Protein AF-A0A842WMU1-F1 (afdb_monomer)

Structure (mmCIF, N/CA/C/O backbone):
data_AF-A0A842WMU1-F1
#
_entry.id   AF-A0A842WMU1-F1
#
loop_
_atom_site.group_PDB
_atom_site.id
_atom_site.type_symbol
_atom_site.label_atom_id
_atom_site.label_alt_id
_atom_site.label_comp_id
_atom_site.label_asym_id
_atom_site.label_entity_id
_atom_site.label_seq_id
_atom_site.pdbx_PDB_ins_code
_atom_site.Cartn_x
_atom_site.Cartn_y
_atom_site.Cartn_z
_atom_site.occupancy
_atom_site.B_iso_or_equiv
_atom_site.auth_seq_id
_atom_site.auth_comp_id
_atom_site.auth_asym_id
_atom_site.auth_atom_id
_atom_site.pdbx_PDB_model_num
ATOM 1 N N . MET A 1 1 ? -7.727 12.293 32.494 1.00 57.53 1 MET A N 1
ATOM 2 C CA . MET A 1 1 ? -7.885 11.758 31.124 1.00 57.53 1 MET A CA 1
ATOM 3 C C . MET A 1 1 ? -6.513 11.414 30.566 1.00 57.53 1 MET A C 1
ATOM 5 O O . MET A 1 1 ? -5.596 12.210 30.732 1.00 57.53 1 MET A O 1
ATOM 9 N N . SER A 1 2 ? -6.346 10.231 29.969 1.00 71.81 2 SER A N 1
ATOM 10 C CA . SER A 1 2 ? -5.098 9.861 29.282 1.00 71.81 2 SER A CA 1
ATOM 11 C C . SER A 1 2 ? -4.851 10.799 28.092 1.00 71.81 2 SER A C 1
ATOM 13 O O . SER A 1 2 ? -5.799 11.128 27.382 1.00 71.81 2 SER A O 1
ATOM 15 N N . LYS A 1 3 ? -3.596 11.200 27.830 1.00 76.12 3 LYS A N 1
ATOM 16 C CA . LYS A 1 3 ? -3.238 12.017 26.646 1.00 76.12 3 LYS A CA 1
ATOM 17 C C . LYS A 1 3 ? -3.672 11.350 25.333 1.00 76.12 3 LYS A C 1
ATOM 19 O O . LYS A 1 3 ? -4.049 12.037 24.391 1.00 76.12 3 LYS A O 1
ATOM 24 N N . VAL A 1 4 ? -3.671 10.015 25.308 1.00 73.62 4 VAL A N 1
ATOM 25 C CA . VAL A 1 4 ? -4.150 9.204 24.180 1.00 73.62 4 VAL A CA 1
ATOM 26 C C . VAL A 1 4 ? -5.662 9.365 23.999 1.00 73.62 4 VAL A C 1
ATOM 28 O O . VAL A 1 4 ? -6.122 9.565 22.882 1.00 73.62 4 VAL A O 1
ATOM 31 N N . ALA A 1 5 ? -6.437 9.375 25.087 1.00 72.81 5 ALA A N 1
ATOM 32 C CA . ALA A 1 5 ? -7.886 9.582 25.020 1.00 72.81 5 ALA A CA 1
ATOM 33 C C . ALA A 1 5 ? -8.240 10.950 24.429 1.00 72.81 5 ALA A C 1
ATOM 35 O O . ALA A 1 5 ? -9.105 11.039 23.565 1.00 72.81 5 ALA A O 1
ATOM 36 N N . THR A 1 6 ? -7.530 12.005 24.841 1.00 74.94 6 THR A N 1
ATOM 37 C CA . THR A 1 6 ? -7.724 13.355 24.296 1.00 74.94 6 THR A CA 1
ATOM 38 C C . THR A 1 6 ? -7.358 13.428 22.814 1.00 74.94 6 THR A C 1
ATOM 40 O O . THR A 1 6 ? -8.106 14.020 22.044 1.00 74.94 6 THR A O 1
ATOM 43 N N . PHE A 1 7 ? -6.253 12.799 22.396 1.00 77.00 7 PHE A N 1
ATOM 44 C CA . PHE A 1 7 ? -5.829 12.777 20.992 1.00 77.00 7 PHE A CA 1
ATOM 45 C C . PHE A 1 7 ? -6.841 12.069 20.078 1.00 77.00 7 PHE A C 1
ATOM 47 O O . PHE A 1 7 ? -7.142 12.561 18.997 1.00 77.00 7 PHE A O 1
ATOM 54 N N . PHE A 1 8 ? -7.408 10.947 20.529 1.00 74.00 8 PHE A N 1
ATOM 55 C CA . PHE A 1 8 ? -8.414 10.189 19.773 1.00 74.00 8 PHE A CA 1
ATOM 56 C C . PHE A 1 8 ? -9.860 10.675 19.983 1.00 74.00 8 PHE A C 1
ATOM 58 O O . PHE A 1 8 ? -10.780 10.088 19.405 1.00 74.00 8 PHE A O 1
ATOM 65 N N . GLY A 1 9 ? -10.079 11.718 20.796 1.00 75.88 9 GLY A N 1
ATOM 66 C CA . GLY A 1 9 ? -11.404 12.288 21.071 1.00 75.88 9 GLY A CA 1
ATOM 67 C C . GLY A 1 9 ? -12.338 11.377 21.875 1.00 75.88 9 GLY A C 1
ATOM 68 O O . GLY A 1 9 ? -13.550 11.427 21.692 1.00 75.88 9 GLY A O 1
ATOM 69 N N . LEU A 1 10 ? -11.794 10.518 22.738 1.00 77.81 10 LEU A N 1
ATOM 70 C CA . LEU A 1 10 ? -12.549 9.499 23.468 1.00 77.81 10 LEU A CA 1
ATOM 71 C C . LEU A 1 10 ? -13.116 10.081 24.772 1.00 77.81 10 LEU A C 1
ATOM 73 O O . LEU A 1 10 ? -12.345 10.418 25.674 1.00 77.81 10 LEU A O 1
ATOM 77 N N . LYS A 1 11 ? -14.446 10.195 24.883 1.00 67.56 11 LYS A N 1
ATOM 78 C CA . LYS A 1 11 ? -15.110 10.815 26.047 1.00 67.56 11 LYS A CA 1
ATOM 79 C C . LYS A 1 11 ? -15.258 9.877 27.254 1.00 67.56 11 LYS A C 1
ATOM 81 O O . LYS A 1 11 ? -15.187 10.357 28.379 1.00 67.56 11 LYS A O 1
ATOM 86 N N . GLU A 1 12 ? -15.353 8.561 27.038 1.00 72.25 12 GLU A N 1
ATOM 87 C CA . GLU A 1 12 ? -15.552 7.557 28.105 1.00 72.25 12 GLU A CA 1
ATOM 88 C C . GLU A 1 12 ? -14.643 6.318 27.954 1.00 72.25 12 GLU A C 1
ATOM 90 O O . GLU A 1 12 ? -15.059 5.190 28.178 1.00 72.25 12 GLU A O 1
ATOM 95 N N . ALA A 1 13 ? -13.386 6.493 27.534 1.00 71.56 13 ALA A N 1
ATOM 96 C CA . ALA A 1 13 ? -12.513 5.359 27.209 1.00 71.56 13 ALA A CA 1
ATOM 97 C C . ALA A 1 13 ? -12.282 4.392 28.393 1.00 71.56 13 ALA A C 1
ATOM 99 O O . ALA A 1 13 ? -11.674 4.773 29.398 1.00 71.56 13 ALA A O 1
ATOM 100 N N . ASN A 1 14 ? -12.691 3.129 28.230 1.00 82.06 14 ASN A N 1
ATOM 101 C CA . ASN A 1 14 ? -12.279 2.026 29.100 1.00 82.06 14 ASN A CA 1
ATOM 102 C C . ASN A 1 14 ? -10.819 1.606 28.827 1.00 82.06 14 ASN A C 1
ATOM 104 O O . ASN A 1 14 ? -10.177 2.073 27.880 1.00 82.06 14 ASN A O 1
ATOM 108 N N . GLU A 1 15 ? -10.270 0.733 29.673 1.00 83.62 15 GLU A N 1
ATOM 109 C CA . GLU A 1 15 ? -8.864 0.325 29.578 1.00 83.62 15 GLU A CA 1
ATOM 110 C C . GLU A 1 15 ? -8.541 -0.387 28.254 1.00 83.62 15 GLU A C 1
ATOM 112 O O . GLU A 1 15 ? -7.505 -0.108 27.648 1.00 83.62 15 GLU A O 1
ATOM 117 N N . ASP A 1 16 ? -9.458 -1.215 27.748 1.00 83.25 16 ASP A N 1
ATOM 118 C CA . ASP A 1 16 ? -9.292 -1.950 26.490 1.00 83.25 16 ASP A CA 1
ATOM 119 C C . ASP A 1 16 ? -9.113 -1.007 25.293 1.00 83.25 16 ASP A C 1
ATOM 121 O O . ASP A 1 16 ? -8.189 -1.161 24.486 1.00 83.25 16 ASP A O 1
ATOM 125 N N . ILE A 1 17 ? -9.943 0.036 25.208 1.00 84.06 17 ILE A N 1
ATOM 126 C CA . ILE A 1 17 ? -9.833 1.063 24.172 1.00 84.06 17 ILE A CA 1
ATOM 127 C C . ILE A 1 17 ? -8.563 1.892 24.324 1.00 84.06 17 ILE A C 1
ATOM 129 O O . ILE A 1 17 ? -7.935 2.238 23.322 1.00 84.06 17 ILE A O 1
ATOM 133 N N . LEU A 1 18 ? -8.161 2.220 25.553 1.00 85.38 18 LEU A N 1
ATOM 134 C CA . LEU A 1 18 ? -6.920 2.958 25.788 1.00 85.38 18 LEU A CA 1
ATOM 135 C C . LEU A 1 18 ? -5.699 2.155 25.333 1.00 85.38 18 LEU A C 1
ATOM 137 O O . LEU A 1 18 ? -4.789 2.726 24.726 1.00 85.38 18 LEU A O 1
ATOM 141 N N . GLN A 1 19 ? -5.689 0.841 25.571 1.00 86.56 19 GLN A N 1
ATOM 142 C CA . GLN A 1 19 ? -4.636 -0.045 25.080 1.00 86.56 19 GLN A CA 1
ATOM 143 C C . GLN A 1 19 ? -4.647 -0.138 23.550 1.00 86.56 19 GLN A C 1
ATOM 145 O O . GLN A 1 19 ? -3.589 -0.037 22.924 1.00 86.56 19 GLN A O 1
ATOM 150 N N . LEU A 1 20 ? -5.824 -0.286 22.935 1.00 85.44 20 LEU A N 1
ATOM 151 C CA . LEU A 1 20 ? -5.982 -0.330 21.480 1.00 85.44 20 LEU A CA 1
ATOM 152 C C . LEU A 1 20 ? -5.485 0.961 20.814 1.00 85.44 20 LEU A C 1
ATOM 154 O O . LEU A 1 20 ? -4.639 0.918 19.918 1.00 85.44 20 LEU A O 1
ATOM 158 N N . ALA A 1 21 ? -5.970 2.110 21.286 1.00 85.62 21 ALA A N 1
ATOM 159 C CA . ALA A 1 21 ? -5.587 3.425 20.789 1.00 85.62 21 ALA A CA 1
ATOM 160 C C . ALA A 1 21 ? -4.089 3.689 20.998 1.00 85.62 21 ALA A C 1
ATOM 162 O O . ALA A 1 21 ? -3.424 4.210 20.106 1.00 85.62 21 ALA A O 1
ATOM 163 N N . GLY A 1 22 ? -3.529 3.268 22.138 1.00 87.38 22 GLY A N 1
ATOM 164 C CA . GLY A 1 22 ? -2.094 3.356 22.406 1.00 87.38 22 GLY A CA 1
ATOM 165 C C . GLY A 1 22 ? -1.253 2.540 21.420 1.00 87.38 22 GLY A C 1
ATOM 166 O O . GLY A 1 22 ? -0.255 3.039 20.904 1.00 87.38 22 GLY A O 1
ATOM 167 N N . ARG A 1 23 ? -1.675 1.310 21.098 1.00 88.31 23 ARG A N 1
ATOM 168 C CA . ARG A 1 23 ? -0.999 0.465 20.098 1.00 88.31 23 ARG A CA 1
ATOM 169 C C . ARG A 1 23 ? -1.071 1.079 18.699 1.00 88.31 23 ARG A C 1
ATOM 171 O O . ARG A 1 23 ? -0.055 1.121 18.011 1.00 88.31 23 ARG A O 1
ATOM 178 N N . LEU A 1 24 ? -2.229 1.600 18.290 1.00 86.56 24 LEU A N 1
ATOM 179 C CA . LEU A 1 24 ? -2.385 2.255 16.985 1.00 86.56 24 LEU A CA 1
ATOM 180 C C . LEU A 1 24 ? -1.612 3.570 16.873 1.00 86.56 24 LEU A C 1
ATOM 182 O O . LEU A 1 24 ? -1.050 3.844 15.815 1.00 86.56 24 LEU A O 1
ATOM 186 N N . ALA A 1 25 ? -1.524 4.347 17.956 1.00 87.94 25 ALA A N 1
ATOM 187 C CA . ALA A 1 25 ? -0.728 5.573 18.001 1.00 87.94 25 ALA A CA 1
ATOM 188 C C . ALA A 1 25 ? 0.757 5.333 17.704 1.00 87.94 25 ALA A C 1
ATOM 190 O O . ALA A 1 25 ? 1.439 6.245 17.255 1.00 87.94 25 ALA A O 1
ATOM 191 N N . ILE A 1 26 ? 1.254 4.119 17.951 1.00 90.25 26 ILE A N 1
ATOM 192 C CA . ILE A 1 26 ? 2.626 3.715 17.631 1.00 90.25 26 ILE A CA 1
ATOM 193 C C . ILE A 1 26 ? 2.679 3.046 16.253 1.00 90.25 26 ILE A C 1
ATOM 195 O O . ILE A 1 26 ? 3.552 3.358 15.447 1.00 90.25 26 ILE A O 1
ATOM 199 N N . LEU A 1 27 ? 1.734 2.148 15.960 1.00 89.25 27 LEU A N 1
ATOM 200 C CA . LEU A 1 27 ? 1.730 1.365 14.726 1.00 89.25 27 LEU A CA 1
ATOM 201 C C . LEU A 1 27 ? 1.543 2.235 13.476 1.00 89.25 27 LEU A C 1
ATOM 203 O O . LEU A 1 27 ? 2.291 2.072 12.516 1.00 89.25 27 LEU A O 1
ATOM 207 N N . LEU A 1 28 ? 0.568 3.151 13.474 1.00 89.38 28 LEU A N 1
ATOM 208 C CA . LEU A 1 28 ? 0.231 3.939 12.283 1.00 89.38 28 LEU A CA 1
ATOM 209 C C . LEU A 1 28 ? 1.381 4.856 11.838 1.00 89.38 28 LEU A C 1
ATOM 211 O O . LEU A 1 28 ? 1.695 4.842 10.648 1.00 89.38 28 LEU A O 1
ATOM 215 N N . PRO A 1 29 ? 2.075 5.589 12.735 1.00 90.50 29 PRO A N 1
ATOM 216 C CA . PRO A 1 29 ? 3.253 6.355 12.337 1.00 90.50 29 PRO A CA 1
ATOM 217 C C . PRO A 1 29 ? 4.382 5.487 11.787 1.00 90.50 29 PRO A C 1
ATOM 219 O O . PRO A 1 29 ? 5.016 5.886 10.817 1.00 90.50 29 PRO A O 1
ATOM 222 N N . ILE A 1 30 ? 4.622 4.302 12.361 1.00 92.62 30 ILE A N 1
ATOM 223 C CA . ILE A 1 30 ? 5.654 3.383 11.861 1.00 92.62 30 ILE A CA 1
ATOM 224 C C . ILE A 1 30 ? 5.301 2.916 10.449 1.00 92.62 30 ILE A C 1
ATOM 226 O O . ILE A 1 30 ? 6.123 3.041 9.547 1.00 92.62 30 ILE A O 1
ATOM 230 N N . VAL A 1 31 ? 4.069 2.442 10.239 1.00 90.50 31 VAL A N 1
ATOM 231 C CA . VAL A 1 31 ? 3.581 2.019 8.918 1.00 90.50 31 VAL A CA 1
ATOM 232 C C . VAL A 1 31 ? 3.690 3.166 7.914 1.00 90.50 31 VAL A C 1
ATOM 234 O O . VAL A 1 31 ? 4.240 2.980 6.830 1.00 90.50 31 VAL A O 1
ATOM 237 N N . SER A 1 32 ? 3.232 4.363 8.286 1.00 89.69 32 SER A N 1
ATOM 238 C CA . SER A 1 32 ? 3.308 5.549 7.432 1.00 89.69 32 SER A CA 1
ATOM 239 C C . SER A 1 32 ? 4.752 5.912 7.090 1.00 89.69 32 SER A C 1
ATOM 241 O O . SER A 1 32 ? 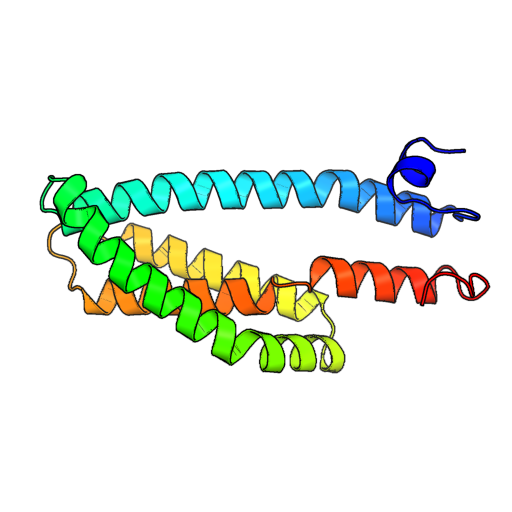5.038 6.200 5.932 1.00 89.69 32 SER A O 1
ATOM 243 N N . ALA A 1 33 ? 5.666 5.884 8.062 1.00 91.44 33 ALA A N 1
ATOM 244 C CA . ALA A 1 33 ? 7.076 6.184 7.842 1.00 91.44 33 ALA A CA 1
ATOM 245 C C . ALA A 1 33 ? 7.726 5.156 6.909 1.00 91.44 33 ALA A C 1
ATOM 247 O O . ALA A 1 33 ? 8.414 5.540 5.966 1.00 91.44 33 ALA A O 1
ATOM 248 N N . THR A 1 34 ? 7.469 3.863 7.127 1.00 90.19 34 THR A N 1
ATOM 249 C CA . THR A 1 34 ? 7.965 2.790 6.259 1.00 90.19 34 THR A CA 1
ATOM 250 C C . THR A 1 34 ? 7.460 2.968 4.831 1.00 90.19 34 THR A C 1
ATOM 252 O O . THR A 1 34 ? 8.270 2.995 3.911 1.00 90.19 34 THR A O 1
ATOM 255 N N . ILE A 1 35 ? 6.153 3.165 4.632 1.00 87.56 35 ILE A N 1
ATOM 256 C CA . ILE A 1 35 ? 5.574 3.336 3.292 1.00 87.56 35 ILE A CA 1
ATOM 257 C C . ILE A 1 35 ? 6.131 4.589 2.614 1.00 87.56 35 ILE A C 1
ATOM 259 O O . ILE A 1 35 ? 6.547 4.519 1.457 1.00 87.56 35 ILE A O 1
ATOM 263 N N . GLN A 1 36 ? 6.187 5.722 3.317 1.00 88.81 36 GLN A N 1
ATOM 264 C CA . GLN A 1 36 ? 6.665 6.983 2.750 1.00 88.81 36 GLN A CA 1
ATOM 265 C C . GLN A 1 36 ? 8.130 6.885 2.312 1.00 88.81 36 GLN A C 1
ATOM 267 O O . GLN A 1 36 ? 8.465 7.284 1.193 1.00 88.81 36 GLN A O 1
ATOM 272 N N . LEU A 1 37 ? 8.995 6.326 3.165 1.00 89.12 37 LEU A N 1
ATOM 273 C CA . LEU A 1 37 ? 10.407 6.120 2.846 1.00 89.12 37 LEU A CA 1
ATOM 274 C C . LEU A 1 37 ? 10.561 5.154 1.669 1.00 89.12 37 LEU A C 1
ATOM 276 O O . LEU A 1 37 ? 11.199 5.505 0.677 1.00 89.12 37 LEU A O 1
ATOM 280 N N . SER A 1 38 ? 9.932 3.978 1.737 1.00 88.50 38 SER A N 1
ATOM 281 C CA . SER A 1 38 ? 10.031 2.965 0.686 1.00 88.50 38 SER A CA 1
ATOM 282 C C . SER A 1 38 ? 9.548 3.485 -0.665 1.00 88.50 38 SER A C 1
ATOM 284 O O . SER A 1 38 ? 10.240 3.301 -1.660 1.00 88.50 38 SER A O 1
ATOM 286 N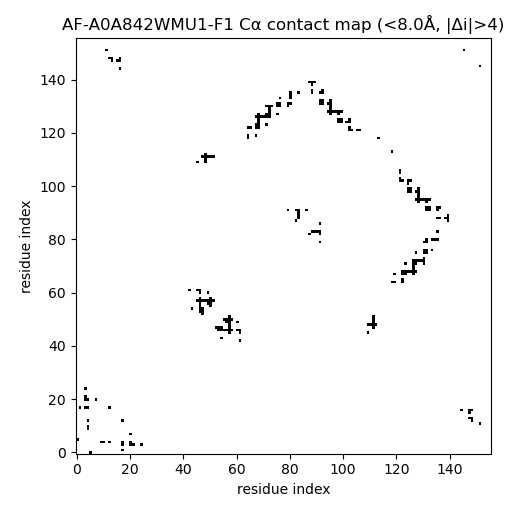 N . THR A 1 39 ? 8.410 4.183 -0.711 1.00 84.56 39 THR A N 1
ATOM 287 C CA . THR A 1 39 ? 7.820 4.678 -1.968 1.00 84.56 39 THR A CA 1
ATOM 288 C C . THR A 1 39 ? 8.661 5.794 -2.586 1.00 84.56 39 THR A C 1
ATOM 290 O O . T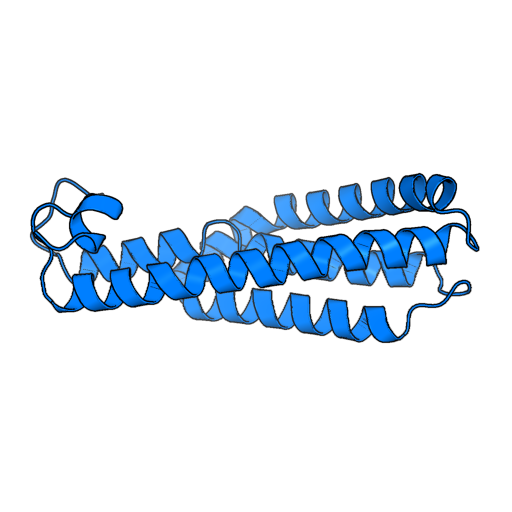HR A 1 39 ? 8.809 5.851 -3.804 1.00 84.56 39 THR A O 1
ATOM 293 N N . THR A 1 40 ? 9.260 6.655 -1.758 1.00 88.62 40 THR A N 1
ATOM 294 C CA . THR A 1 40 ? 10.121 7.745 -2.236 1.00 88.62 40 THR A CA 1
ATOM 295 C C . THR A 1 40 ? 11.359 7.199 -2.945 1.00 88.62 40 THR A C 1
ATOM 297 O O . THR A 1 40 ? 11.609 7.543 -4.099 1.00 88.62 40 THR A O 1
ATOM 300 N N . PHE A 1 41 ? 12.110 6.306 -2.291 1.00 89.81 41 PHE A N 1
ATOM 301 C CA . PHE A 1 41 ? 13.309 5.714 -2.895 1.00 89.81 41 PHE A CA 1
ATOM 302 C C . PHE A 1 41 ? 12.976 4.788 -4.067 1.00 89.81 41 PHE A C 1
ATOM 304 O O . PHE A 1 41 ? 13.710 4.759 -5.050 1.00 89.81 41 PHE A O 1
ATOM 311 N N . PHE A 1 42 ? 11.843 4.087 -4.002 1.00 90.00 42 PHE A N 1
ATOM 312 C CA . PHE A 1 42 ? 11.333 3.284 -5.109 1.00 90.00 42 PHE A CA 1
ATOM 313 C C . PHE A 1 42 ? 11.093 4.111 -6.375 1.00 90.00 42 PHE A C 1
ATOM 315 O O . PHE A 1 42 ? 11.566 3.729 -7.442 1.00 90.00 42 PHE A O 1
ATOM 322 N N . MET A 1 43 ? 10.391 5.245 -6.270 1.00 89.50 43 MET A N 1
ATOM 323 C CA . MET A 1 43 ? 10.110 6.085 -7.438 1.00 89.50 43 MET A CA 1
ATOM 324 C C . MET A 1 43 ? 11.393 6.630 -8.065 1.00 89.50 43 MET A C 1
ATOM 326 O O . MET A 1 43 ? 11.507 6.634 -9.288 1.00 89.50 43 MET A O 1
ATOM 330 N N . ILE A 1 44 ? 12.364 7.039 -7.240 1.00 91.06 44 ILE A N 1
ATOM 331 C CA . ILE A 1 44 ? 13.671 7.513 -7.717 1.00 91.06 44 ILE A CA 1
ATOM 332 C C . ILE A 1 44 ? 14.390 6.404 -8.488 1.00 91.06 44 ILE A C 1
ATOM 334 O O . ILE A 1 44 ? 14.781 6.608 -9.633 1.00 91.06 44 ILE A O 1
ATOM 338 N N . PHE A 1 45 ? 14.487 5.215 -7.893 1.00 92.44 45 PHE A N 1
ATOM 339 C CA . PHE A 1 45 ? 15.146 4.068 -8.508 1.00 92.44 45 PHE A CA 1
ATOM 340 C C . PHE A 1 45 ? 14.503 3.660 -9.843 1.00 92.44 45 PHE A C 1
ATOM 342 O O . PHE A 1 45 ? 15.201 3.453 -10.832 1.00 92.44 45 PHE A O 1
ATOM 349 N N . VAL A 1 46 ? 13.169 3.575 -9.900 1.00 92.69 46 VAL A N 1
ATOM 350 C CA . VAL A 1 46 ? 12.461 3.207 -11.136 1.00 92.69 46 VAL A CA 1
ATOM 351 C C . VAL A 1 46 ? 12.614 4.282 -12.212 1.00 92.69 46 VAL A C 1
ATOM 353 O O . VAL A 1 46 ? 12.770 3.935 -13.382 1.00 92.69 46 VAL A O 1
ATOM 356 N N . ALA A 1 47 ? 12.601 5.566 -11.843 1.00 93.31 47 ALA A N 1
ATOM 357 C CA . ALA A 1 47 ? 12.844 6.651 -12.788 1.00 93.31 47 ALA A CA 1
ATOM 358 C C . ALA A 1 47 ? 14.258 6.559 -13.385 1.00 93.31 47 ALA A C 1
ATOM 360 O O . ALA A 1 47 ? 14.409 6.580 -14.602 1.00 93.31 47 ALA A O 1
ATOM 361 N N . GLU A 1 48 ? 15.291 6.383 -12.562 1.00 91.31 48 GLU A N 1
ATOM 362 C CA . GLU A 1 48 ? 16.665 6.224 -13.057 1.00 91.31 48 GLU A CA 1
ATOM 363 C C . GLU A 1 48 ? 16.823 4.995 -13.962 1.00 91.31 48 GLU A C 1
ATOM 365 O O . GLU A 1 48 ? 17.451 5.089 -15.018 1.00 91.31 48 GLU A O 1
ATOM 370 N N . ALA A 1 49 ? 16.209 3.865 -13.591 1.00 89.56 49 ALA A N 1
ATOM 371 C CA . ALA A 1 49 ? 16.249 2.643 -14.387 1.00 89.56 49 ALA A CA 1
ATOM 372 C C . ALA A 1 49 ? 15.569 2.814 -15.758 1.00 89.56 49 ALA A C 1
ATOM 374 O O . ALA A 1 49 ? 16.100 2.354 -16.764 1.00 89.56 49 ALA A O 1
ATOM 375 N N . LEU A 1 50 ? 14.415 3.486 -15.812 1.00 89.31 50 LEU A N 1
ATOM 376 C CA . LEU A 1 50 ? 13.665 3.711 -17.054 1.00 89.31 50 LEU A CA 1
ATOM 377 C C . LEU A 1 50 ? 14.264 4.781 -17.961 1.00 89.31 50 LEU A C 1
ATOM 379 O O . LEU A 1 50 ? 14.099 4.713 -19.175 1.00 89.31 50 LEU A O 1
ATOM 383 N N . GLY A 1 51 ? 14.912 5.783 -17.377 1.00 86.75 51 GLY A N 1
ATOM 384 C CA . GLY A 1 51 ? 15.526 6.879 -18.116 1.00 86.75 51 GLY A CA 1
ATOM 385 C C . GLY A 1 51 ? 16.928 6.578 -18.640 1.00 86.75 51 GLY A C 1
ATOM 386 O O . GLY A 1 51 ? 17.611 7.515 -19.034 1.00 86.75 51 GLY A O 1
ATOM 387 N N . ASP A 1 52 ? 17.397 5.326 -18.571 1.00 84.44 52 ASP A N 1
ATOM 388 C CA . ASP A 1 52 ? 18.780 4.940 -18.899 1.00 84.44 52 ASP A CA 1
ATOM 389 C C . ASP A 1 52 ? 19.825 5.821 -18.171 1.00 84.44 52 ASP A C 1
ATOM 391 O O . ASP A 1 52 ? 20.818 6.278 -18.734 1.00 84.44 52 ASP A O 1
ATOM 395 N N . GLY A 1 53 ? 19.555 6.134 -16.896 1.00 76.50 53 GLY A N 1
ATOM 396 C CA . GLY A 1 53 ? 20.349 7.055 -16.074 1.00 76.50 53 GLY A CA 1
ATOM 397 C C . GLY A 1 53 ? 19.893 8.523 -16.103 1.00 76.50 53 GLY A C 1
ATOM 398 O O . GLY A 1 53 ? 20.316 9.306 -15.252 1.00 76.50 53 GLY A O 1
ATOM 399 N N . SER A 1 54 ? 18.991 8.914 -17.010 1.00 86.12 54 SER A N 1
ATOM 400 C CA . SER A 1 54 ? 18.342 10.234 -17.021 1.00 86.12 54 SER A CA 1
ATOM 401 C C . SER A 1 54 ? 17.068 10.239 -16.172 1.00 86.12 54 SER A C 1
ATOM 403 O O . SER A 1 54 ? 15.976 9.901 -16.628 1.00 86.12 54 SER A O 1
ATOM 405 N N . TYR A 1 55 ? 17.181 10.685 -14.919 1.00 85.62 55 TYR A N 1
ATOM 406 C CA . TYR A 1 55 ? 16.049 10.759 -13.983 1.00 85.62 55 TYR A CA 1
ATOM 407 C C . TYR A 1 55 ? 14.829 11.519 -14.544 1.00 85.62 55 TYR A C 1
ATOM 409 O O . TYR A 1 55 ? 13.689 11.096 -14.358 1.00 85.62 55 TYR A O 1
ATOM 417 N N . ILE A 1 56 ? 15.054 12.627 -15.261 1.00 89.38 56 ILE A N 1
ATOM 418 C CA . ILE A 1 56 ? 13.973 13.472 -15.796 1.00 89.38 56 ILE A CA 1
ATOM 419 C C . ILE A 1 56 ? 13.172 12.749 -16.883 1.00 89.38 56 ILE A C 1
ATOM 421 O O . ILE A 1 56 ? 11.946 12.843 -16.899 1.00 89.38 56 ILE A O 1
ATOM 425 N N . GLU A 1 57 ? 13.839 12.008 -17.769 1.00 88.81 57 GLU A N 1
ATOM 426 C CA . GLU A 1 57 ? 13.155 11.217 -18.798 1.00 88.81 57 GLU A CA 1
ATOM 427 C C . GLU A 1 57 ? 12.389 10.052 -18.167 1.00 88.81 57 GLU A C 1
ATOM 429 O O . GLU A 1 57 ? 11.226 9.808 -18.495 1.00 88.81 57 GLU A O 1
ATOM 434 N N . GLY A 1 58 ? 13.002 9.400 -17.177 1.00 91.31 58 GLY A N 1
ATOM 435 C CA . GLY A 1 58 ? 12.375 8.352 -16.381 1.00 91.31 58 GLY A CA 1
ATOM 436 C C . GLY A 1 58 ? 11.089 8.781 -15.678 1.00 91.31 58 GLY A C 1
ATOM 437 O O . GLY A 1 58 ? 10.119 8.020 -15.640 1.00 91.31 58 GLY A O 1
ATOM 438 N N . LEU A 1 59 ? 11.038 10.015 -15.164 1.00 92.31 59 LEU A N 1
ATOM 439 C CA . LEU A 1 59 ? 9.859 10.552 -14.479 1.00 92.31 59 LEU A CA 1
ATOM 440 C C . LEU A 1 59 ? 8.606 10.580 -15.361 1.00 92.31 59 LEU A C 1
ATOM 442 O O . LEU A 1 59 ? 7.506 10.364 -14.851 1.00 92.31 59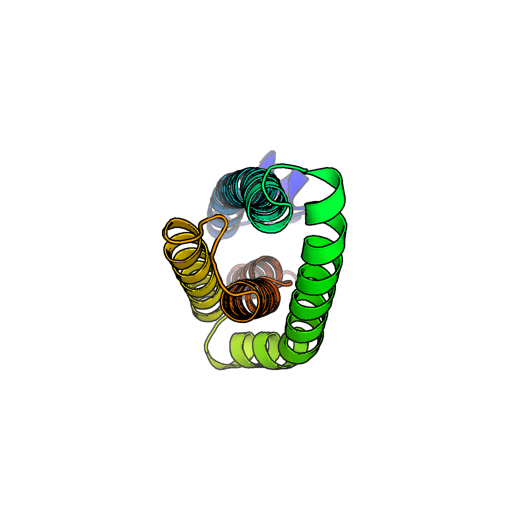 LEU A O 1
ATOM 446 N N . ALA A 1 60 ? 8.743 10.808 -16.670 1.00 91.38 60 ALA A N 1
ATOM 447 C CA . ALA A 1 60 ? 7.599 10.793 -17.579 1.00 91.38 60 ALA A CA 1
ATOM 448 C C . ALA A 1 60 ? 6.963 9.393 -17.651 1.00 9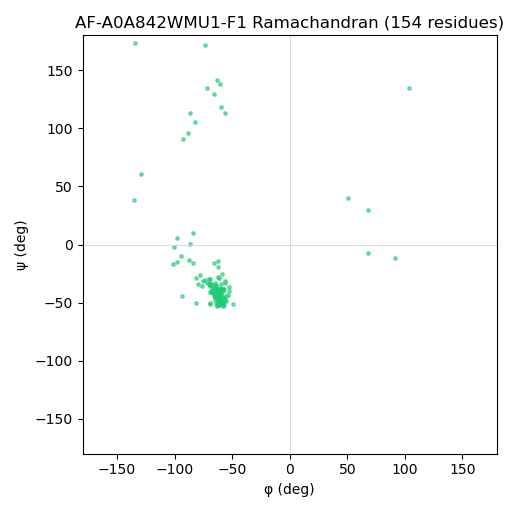1.38 60 ALA A C 1
ATOM 450 O O . ALA A 1 60 ? 5.742 9.250 -17.550 1.00 91.38 60 ALA A O 1
ATOM 451 N N . TYR A 1 61 ? 7.793 8.351 -17.745 1.00 92.88 61 TYR A N 1
ATOM 452 C CA . TYR A 1 61 ? 7.339 6.961 -17.740 1.00 92.88 61 TYR A CA 1
ATOM 453 C C . TYR A 1 61 ? 6.774 6.537 -16.381 1.00 92.88 61 TYR A C 1
ATOM 455 O O . TYR A 1 61 ? 5.740 5.868 -16.329 1.00 92.88 61 TYR A O 1
ATOM 463 N N . VAL A 1 62 ? 7.398 6.969 -15.280 1.00 94.62 62 VAL A N 1
ATOM 464 C CA . VAL A 1 62 ? 6.847 6.781 -13.930 1.00 94.62 62 VAL A CA 1
ATOM 465 C C . VAL A 1 62 ? 5.470 7.430 -13.814 1.00 94.62 62 VAL A C 1
ATOM 467 O O . VAL A 1 62 ? 4.564 6.814 -13.264 1.00 94.62 62 VAL A O 1
ATOM 470 N N . GLY A 1 63 ? 5.260 8.612 -14.397 1.00 94.50 63 GLY A N 1
ATOM 471 C CA . GLY A 1 63 ? 3.946 9.253 -14.447 1.00 94.50 63 GLY A CA 1
ATOM 472 C C . GLY A 1 63 ? 2.869 8.359 -15.073 1.00 94.50 63 GLY A C 1
ATOM 473 O O . GLY A 1 63 ? 1.785 8.215 -14.509 1.00 94.50 63 GLY A O 1
ATOM 474 N N . VAL A 1 64 ? 3.179 7.685 -16.186 1.00 95.94 64 VAL A N 1
ATOM 475 C CA . VAL A 1 64 ? 2.265 6.714 -16.819 1.00 95.94 64 VAL A CA 1
ATOM 476 C C . VAL A 1 64 ? 1.973 5.535 -15.886 1.00 95.94 64 VAL A C 1
ATOM 478 O O . VAL A 1 64 ? 0.819 5.133 -15.733 1.00 95.94 64 VAL A O 1
ATOM 481 N N . LEU A 1 65 ? 3.000 4.996 -15.230 1.00 96.88 65 LEU A N 1
ATOM 482 C CA . LEU A 1 65 ? 2.858 3.890 -14.283 1.00 96.88 65 LEU A CA 1
ATOM 483 C C . LEU A 1 65 ? 2.005 4.273 -13.063 1.00 96.88 65 LEU A C 1
ATOM 485 O O . LEU A 1 65 ? 1.144 3.496 -12.648 1.00 96.88 65 LEU A O 1
ATOM 489 N N . VAL A 1 66 ? 2.173 5.487 -12.533 1.00 96.25 66 VAL A N 1
ATOM 490 C CA . VAL A 1 66 ? 1.349 6.029 -11.441 1.00 96.25 66 VAL A CA 1
ATOM 491 C C . VAL A 1 66 ? -0.110 6.163 -11.872 1.00 96.25 66 VAL A C 1
ATOM 493 O O . VAL A 1 66 ? -0.998 5.792 -11.109 1.00 96.25 66 VAL A O 1
ATOM 496 N N . VAL A 1 67 ? -0.385 6.621 -13.097 1.00 98.12 67 VAL A N 1
ATOM 497 C CA . VAL A 1 67 ? -1.761 6.674 -13.623 1.00 98.12 67 VAL A CA 1
ATOM 498 C C . VAL A 1 67 ? -2.387 5.278 -13.668 1.00 98.12 67 VAL A C 1
ATOM 500 O O . VAL A 1 67 ? -3.534 5.113 -13.255 1.00 98.12 67 VAL A O 1
ATOM 503 N N . ILE A 1 68 ? -1.638 4.260 -14.104 1.00 97.88 68 ILE A N 1
ATOM 504 C CA . ILE A 1 68 ? -2.106 2.865 -14.093 1.00 97.88 68 ILE A CA 1
ATOM 505 C C . ILE A 1 68 ? -2.387 2.403 -12.660 1.00 97.88 68 ILE A C 1
ATOM 507 O O . ILE A 1 68 ? -3.463 1.871 -12.392 1.00 97.88 68 ILE A O 1
ATOM 511 N N . GLN A 1 69 ? -1.458 2.638 -11.730 1.00 97.62 69 GLN A N 1
ATOM 512 C CA . GLN A 1 69 ? -1.628 2.309 -10.314 1.00 97.62 69 GLN A CA 1
ATOM 513 C C . GLN A 1 69 ? -2.889 2.951 -9.732 1.00 97.62 69 GLN A C 1
ATOM 515 O O . GLN A 1 69 ? -3.672 2.259 -9.084 1.00 97.62 69 GLN A O 1
ATOM 520 N N . MET A 1 70 ? -3.101 4.249 -9.966 1.00 97.56 70 MET A N 1
ATOM 521 C CA . MET A 1 70 ? -4.293 4.961 -9.499 1.00 97.56 70 MET A CA 1
ATOM 522 C C . MET A 1 70 ? -5.562 4.406 -10.143 1.00 97.56 70 MET A C 1
ATOM 524 O O . MET A 1 70 ? -6.556 4.224 -9.450 1.00 97.56 70 MET A O 1
ATOM 528 N N . GLY A 1 71 ? -5.519 4.067 -11.434 1.00 98.25 71 GLY A N 1
ATOM 529 C CA . GLY A 1 71 ? -6.625 3.409 -12.122 1.00 98.25 71 GLY A CA 1
ATOM 530 C C . GLY A 1 71 ? -7.008 2.085 -11.460 1.00 98.25 71 GLY A C 1
ATOM 531 O O . GLY A 1 71 ? -8.173 1.883 -11.128 1.00 98.25 71 GLY A O 1
ATOM 532 N N . ILE A 1 72 ? -6.032 1.209 -11.197 1.00 98.25 72 ILE A N 1
ATOM 533 C CA . ILE A 1 72 ? -6.264 -0.051 -10.475 1.00 98.25 72 ILE A CA 1
ATOM 534 C C . ILE A 1 72 ? -6.806 0.210 -9.072 1.00 98.25 72 ILE A C 1
ATOM 536 O O . ILE A 1 72 ? -7.783 -0.422 -8.675 1.00 98.25 72 ILE A O 1
ATOM 540 N N . GLN A 1 73 ? -6.202 1.145 -8.340 1.00 97.75 73 GLN A N 1
ATOM 541 C CA . GLN A 1 73 ? -6.629 1.476 -6.989 1.00 97.75 73 GLN A CA 1
ATOM 542 C C . GLN A 1 73 ? -8.094 1.919 -6.969 1.00 97.75 73 GLN A C 1
ATOM 544 O O . GLN A 1 73 ? -8.901 1.326 -6.265 1.00 97.75 73 GLN A O 1
ATOM 549 N N . THR A 1 74 ? -8.467 2.898 -7.794 1.00 97.00 74 THR A N 1
ATOM 550 C CA . THR A 1 74 ? -9.841 3.411 -7.863 1.00 97.00 74 THR A CA 1
ATOM 551 C C . THR A 1 74 ? -10.844 2.331 -8.264 1.00 97.00 74 THR A C 1
ATOM 553 O O . THR A 1 74 ? -11.938 2.275 -7.706 1.00 97.00 74 THR A O 1
ATOM 556 N N . LEU A 1 75 ? -10.486 1.456 -9.208 1.00 97.62 75 LEU A N 1
ATOM 557 C CA . LEU A 1 75 ? -11.354 0.352 -9.626 1.00 97.62 75 LEU A CA 1
ATOM 558 C C . LEU A 1 75 ? -11.599 -0.657 -8.498 1.00 97.62 75 LEU A C 1
ATOM 560 O O . LEU A 1 75 ? -12.670 -1.262 -8.441 1.00 97.62 75 LEU A O 1
ATOM 564 N N . LEU A 1 76 ? -10.611 -0.854 -7.625 1.00 97.56 76 LEU A N 1
ATOM 565 C CA . LEU A 1 76 ? -10.640 -1.889 -6.598 1.00 97.56 76 LEU A CA 1
ATOM 566 C C . LEU A 1 76 ? -10.992 -1.372 -5.203 1.00 97.56 76 LEU A C 1
ATOM 568 O O . LEU A 1 76 ? -11.418 -2.193 -4.402 1.00 97.56 76 LEU A O 1
ATOM 572 N N . ASP A 1 77 ? -10.916 -0.064 -4.933 1.00 94.62 77 ASP A N 1
ATOM 573 C CA . ASP A 1 77 ? -11.187 0.550 -3.620 1.00 94.62 77 ASP A CA 1
ATOM 574 C C . ASP A 1 77 ? -12.522 0.070 -3.030 1.00 94.62 77 ASP A C 1
ATOM 576 O O . ASP A 1 77 ? -12.579 -0.417 -1.899 1.00 94.62 77 ASP A O 1
ATOM 580 N N . TYR A 1 78 ? -13.603 0.155 -3.813 1.00 93.94 78 TYR A N 1
ATOM 581 C CA . TYR A 1 78 ? -14.929 -0.261 -3.353 1.00 93.94 78 TYR A CA 1
ATOM 582 C C . TYR A 1 78 ? -15.043 -1.788 -3.170 1.00 93.94 78 TYR A C 1
ATOM 584 O O . TYR A 1 78 ? -15.431 -2.221 -2.080 1.00 93.94 78 TYR A O 1
ATOM 592 N N . PRO A 1 79 ? -14.665 -2.632 -4.158 1.00 95.69 79 PRO A N 1
ATOM 593 C CA . PRO A 1 79 ? -14.613 -4.081 -3.965 1.00 95.69 79 PRO A CA 1
ATOM 594 C C . PRO A 1 79 ? -13.782 -4.531 -2.757 1.00 95.69 79 PRO A C 1
ATOM 596 O O . PRO A 1 79 ? -14.216 -5.415 -2.018 1.00 95.69 79 PRO A O 1
ATOM 599 N N . THR A 1 80 ? -12.603 -3.944 -2.531 1.00 95.00 80 THR A N 1
ATOM 600 C CA . THR A 1 80 ? -11.726 -4.335 -1.418 1.00 95.00 80 THR A CA 1
ATOM 601 C C . THR A 1 80 ? -12.245 -3.849 -0.072 1.00 95.00 80 THR A C 1
ATOM 603 O O . THR A 1 80 ? -12.076 -4.556 0.922 1.00 95.00 80 THR A O 1
ATOM 606 N N . GLY A 1 81 ? -12.945 -2.711 -0.035 1.00 93.00 81 GLY A N 1
ATOM 607 C CA . GLY A 1 81 ? -13.697 -2.271 1.141 1.00 93.00 81 GLY A CA 1
ATOM 608 C C . GLY A 1 81 ? -14.798 -3.264 1.519 1.00 93.00 81 GLY A C 1
ATOM 609 O O . GLY A 1 81 ? -14.810 -3.772 2.639 1.00 93.00 81 GLY A O 1
ATOM 610 N N . ALA A 1 82 ? -15.651 -3.637 0.558 1.00 94.12 82 ALA A N 1
ATOM 611 C CA . ALA A 1 82 ? -16.717 -4.619 0.772 1.00 94.12 82 ALA A CA 1
ATOM 612 C C . ALA A 1 82 ? -16.172 -6.000 1.182 1.00 94.12 82 ALA A C 1
ATOM 614 O O . ALA A 1 82 ? -16.738 -6.675 2.043 1.00 94.12 82 ALA A O 1
ATOM 615 N N . LEU A 1 83 ? -15.038 -6.415 0.605 1.00 94.56 83 LEU A N 1
ATOM 616 C CA . LEU A 1 83 ? -14.339 -7.626 1.027 1.00 94.56 83 LEU A CA 1
ATOM 617 C C . LEU A 1 83 ? -13.900 -7.530 2.495 1.00 94.56 83 LEU A C 1
ATOM 619 O O . LEU A 1 83 ? -14.063 -8.495 3.240 1.00 94.56 83 LEU A O 1
ATOM 623 N N . GLY A 1 84 ? -13.386 -6.373 2.917 1.00 93.62 84 GLY A N 1
ATOM 624 C CA . GLY A 1 84 ? -12.993 -6.102 4.300 1.00 93.62 84 GLY A CA 1
ATOM 625 C C . GLY A 1 84 ? -14.146 -6.233 5.284 1.00 93.62 84 GLY A C 1
ATOM 626 O O . GLY A 1 84 ? -13.954 -6.800 6.358 1.00 93.62 84 GLY A O 1
ATOM 627 N N . ASP A 1 85 ? -15.340 -5.798 4.897 1.00 92.25 85 ASP A N 1
ATOM 628 C CA . ASP A 1 85 ? -16.543 -5.952 5.716 1.00 92.25 85 ASP A CA 1
ATOM 629 C C . ASP A 1 85 ? -17.011 -7.412 5.804 1.00 92.25 85 ASP A C 1
ATOM 631 O O . ASP A 1 85 ? -17.556 -7.822 6.827 1.00 92.25 85 ASP A O 1
ATOM 635 N N . TYR A 1 86 ? -16.755 -8.220 4.768 1.00 93.69 86 TYR A N 1
ATOM 636 C CA . TYR A 1 86 ? -17.151 -9.630 4.731 1.00 93.69 86 TYR A CA 1
ATOM 637 C C . TYR A 1 86 ? -16.192 -10.562 5.489 1.00 93.69 86 TYR A C 1
ATOM 639 O O . TYR A 1 86 ? -16.636 -11.377 6.297 1.00 93.69 86 TYR A O 1
ATOM 647 N N . ILE A 1 87 ? -14.879 -10.472 5.236 1.00 93.75 87 ILE A N 1
ATOM 648 C CA . ILE A 1 87 ? -13.887 -11.390 5.837 1.00 93.75 87 ILE A CA 1
ATOM 649 C C . ILE A 1 87 ? -13.185 -10.801 7.064 1.00 93.75 87 ILE A C 1
ATOM 651 O O . ILE A 1 87 ? -12.548 -11.534 7.821 1.00 93.75 87 ILE A O 1
ATOM 655 N N . GLY A 1 88 ? -13.288 -9.488 7.269 1.00 92.81 88 GLY A N 1
ATOM 656 C CA . GLY A 1 88 ? -12.603 -8.739 8.315 1.00 92.81 88 GLY A CA 1
ATOM 657 C C . GLY A 1 88 ? -11.407 -7.941 7.788 1.00 92.81 88 GLY A C 1
ATOM 658 O O . GLY A 1 88 ? -10.527 -8.451 7.088 1.00 92.81 88 GLY A O 1
ATOM 659 N N . GLN A 1 89 ? -11.320 -6.684 8.223 1.00 94.38 89 GLN A N 1
ATOM 660 C CA . GLN A 1 89 ? -10.357 -5.687 7.747 1.00 94.38 89 GLN A CA 1
ATOM 661 C C . GLN A 1 89 ? -8.906 -6.098 8.023 1.00 94.38 89 GLN A C 1
ATOM 663 O O . GLN A 1 89 ? -8.019 -5.769 7.243 1.00 94.38 89 GLN A O 1
ATOM 668 N N . ARG A 1 90 ? -8.649 -6.892 9.075 1.00 92.19 90 ARG A N 1
ATOM 669 C CA . ARG A 1 90 ? -7.299 -7.404 9.376 1.00 92.19 90 ARG A CA 1
ATOM 670 C C . ARG A 1 90 ? -6.708 -8.227 8.227 1.00 92.19 90 ARG A C 1
ATOM 672 O O . ARG A 1 90 ? -5.522 -8.103 7.954 1.00 92.19 90 ARG A O 1
ATOM 679 N N . TYR A 1 91 ? -7.524 -9.034 7.544 1.00 94.75 91 TYR A N 1
ATOM 680 C CA . TYR A 1 91 ? -7.053 -9.882 6.448 1.00 94.75 91 TYR A CA 1
ATOM 681 C C . TYR A 1 91 ? -6.811 -9.070 5.180 1.00 94.75 91 TYR A C 1
ATOM 683 O O . TYR A 1 91 ? -5.840 -9.326 4.477 1.00 94.75 91 TYR A O 1
ATOM 691 N N . VAL A 1 92 ? -7.643 -8.057 4.933 1.00 96.38 92 VAL A N 1
ATOM 692 C CA . VAL A 1 92 ? -7.458 -7.116 3.821 1.00 96.38 92 VAL A CA 1
ATOM 693 C C . VAL A 1 92 ? -6.201 -6.267 4.027 1.00 96.38 92 VAL A C 1
ATOM 695 O O . VAL A 1 92 ? -5.394 -6.140 3.115 1.00 96.38 92 VAL A O 1
ATOM 698 N N . ILE A 1 93 ? -5.948 -5.787 5.250 1.00 94.81 93 ILE A N 1
ATOM 699 C CA . ILE A 1 93 ? -4.696 -5.097 5.603 1.00 94.81 93 ILE A CA 1
ATOM 700 C C . ILE A 1 93 ? -3.483 -6.020 5.397 1.00 94.81 93 ILE A C 1
ATOM 702 O O . ILE A 1 93 ? -2.480 -5.608 4.816 1.00 94.81 93 ILE A O 1
ATOM 706 N N . SER A 1 94 ? -3.552 -7.281 5.840 1.00 95.31 94 SER A N 1
ATOM 707 C CA . SER A 1 94 ? -2.475 -8.248 5.588 1.00 95.31 94 SER A CA 1
ATOM 708 C C . SER A 1 94 ? -2.268 -8.507 4.092 1.00 95.31 94 SER A C 1
ATOM 710 O O . SER A 1 94 ? -1.125 -8.556 3.642 1.00 95.31 94 SER A O 1
ATOM 712 N N . GLY A 1 95 ? -3.349 -8.621 3.317 1.00 96.06 95 GLY A N 1
ATOM 713 C CA . GLY A 1 95 ? -3.311 -8.750 1.860 1.00 96.06 95 GLY A CA 1
ATOM 714 C C . GLY A 1 95 ? -2.636 -7.557 1.183 1.00 96.06 95 GLY A C 1
ATOM 715 O O . GLY A 1 95 ? -1.792 -7.752 0.307 1.00 96.06 95 GLY A O 1
ATOM 716 N N . ALA A 1 96 ? -2.906 -6.339 1.661 1.00 95.94 96 ALA A N 1
ATOM 717 C CA . ALA A 1 96 ? -2.230 -5.127 1.209 1.00 95.94 96 ALA A CA 1
ATOM 718 C C . ALA A 1 96 ? -0.710 -5.229 1.400 1.00 95.94 96 ALA A C 1
ATOM 720 O O . ALA A 1 96 ? 0.054 -5.056 0.450 1.00 95.94 96 ALA A O 1
ATOM 721 N N . PHE A 1 97 ? -0.263 -5.573 2.614 1.00 95.31 97 PHE A N 1
ATOM 722 C CA . PHE A 1 97 ? 1.164 -5.709 2.919 1.00 95.31 97 PHE A CA 1
ATOM 723 C C . PHE A 1 97 ? 1.842 -6.828 2.129 1.00 95.31 97 PHE A C 1
ATOM 725 O O . PHE A 1 97 ? 2.979 -6.647 1.701 1.00 95.31 97 PHE A O 1
ATOM 732 N N . LEU A 1 98 ? 1.160 -7.950 1.886 1.00 96.81 98 LEU A N 1
ATOM 733 C CA . LEU A 1 98 ? 1.679 -9.011 1.021 1.00 96.81 98 LEU A CA 1
ATOM 734 C C . LEU A 1 98 ? 1.822 -8.540 -0.431 1.00 96.81 98 LEU A C 1
ATOM 736 O O . LEU A 1 98 ? 2.832 -8.841 -1.065 1.00 96.81 98 LEU A O 1
ATOM 740 N N . SER A 1 99 ? 0.862 -7.762 -0.938 1.00 96.81 99 SER A N 1
ATOM 741 C CA . SER A 1 99 ? 0.939 -7.170 -2.279 1.00 96.81 99 SER A CA 1
ATOM 742 C C . SER A 1 99 ? 2.123 -6.211 -2.400 1.00 96.81 99 SER A C 1
ATOM 744 O O . SER A 1 99 ? 2.899 -6.301 -3.351 1.00 96.81 99 SER A O 1
ATOM 746 N N . PHE A 1 100 ? 2.325 -5.339 -1.405 1.00 94.81 100 PHE A N 1
ATOM 747 C CA . PHE A 1 100 ? 3.483 -4.444 -1.371 1.00 94.81 100 PHE A CA 1
ATOM 748 C C . PHE A 1 100 ? 4.800 -5.205 -1.248 1.00 94.81 100 PHE A C 1
ATOM 750 O O . PHE A 1 100 ? 5.741 -4.901 -1.972 1.00 94.81 100 PHE A O 1
ATOM 757 N N . ALA A 1 101 ? 4.874 -6.211 -0.376 1.00 95.06 101 ALA A N 1
ATOM 758 C CA . ALA A 1 101 ? 6.070 -7.033 -0.222 1.00 95.06 101 ALA A CA 1
ATOM 759 C C . ALA A 1 101 ? 6.436 -7.737 -1.535 1.00 95.06 101 ALA A C 1
ATOM 761 O O . ALA A 1 101 ? 7.602 -7.731 -1.926 1.00 95.06 101 ALA A O 1
ATOM 762 N N . LEU A 1 102 ? 5.443 -8.280 -2.247 1.00 97.25 102 LEU A N 1
ATOM 763 C CA . LEU A 1 102 ? 5.650 -8.877 -3.561 1.00 97.25 102 LEU A CA 1
ATOM 764 C C . LEU A 1 102 ? 6.112 -7.834 -4.584 1.00 97.25 102 LEU A C 1
ATOM 766 O O . LEU A 1 102 ? 7.073 -8.086 -5.303 1.00 97.25 102 LEU A O 1
ATOM 770 N N . ALA A 1 103 ? 5.486 -6.655 -4.626 1.00 95.88 103 ALA A N 1
ATOM 771 C CA . ALA A 1 103 ? 5.903 -5.574 -5.514 1.00 95.88 103 ALA A CA 1
ATOM 772 C C . ALA A 1 103 ? 7.363 -5.165 -5.252 1.00 95.88 103 ALA A C 1
ATOM 774 O O . ALA A 1 103 ? 8.165 -5.163 -6.181 1.00 95.88 103 ALA A O 1
ATOM 775 N N . PHE A 1 104 ? 7.746 -4.911 -3.996 1.00 93.38 104 PHE A N 1
ATOM 776 C CA . PHE A 1 104 ? 9.126 -4.565 -3.630 1.00 93.38 104 PHE A CA 1
ATOM 777 C C . PHE A 1 104 ? 10.120 -5.697 -3.903 1.00 93.38 104 PHE A C 1
ATOM 779 O O . PHE A 1 104 ? 11.253 -5.438 -4.305 1.00 93.38 104 PHE A O 1
ATOM 786 N N . TYR A 1 105 ? 9.706 -6.952 -3.738 1.00 95.19 105 TYR A N 1
ATOM 787 C CA . TYR A 1 105 ? 10.523 -8.091 -4.138 1.00 95.19 105 TYR A CA 1
ATOM 788 C C . TYR A 1 105 ? 10.771 -8.099 -5.653 1.00 95.19 105 TYR A C 1
ATOM 790 O O . TYR A 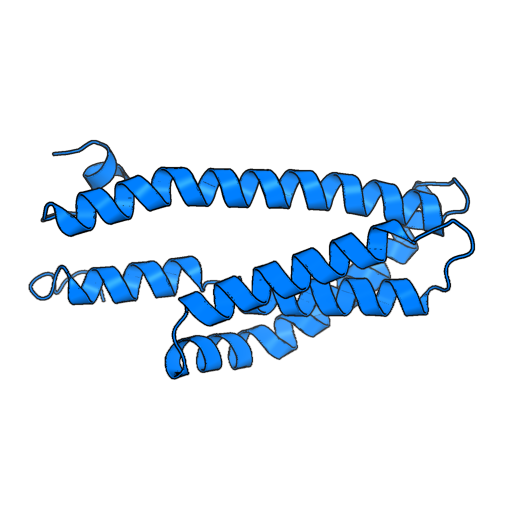1 105 ? 11.914 -8.244 -6.077 1.00 95.19 105 TYR A O 1
ATOM 798 N N . LEU A 1 106 ? 9.744 -7.868 -6.475 1.00 96.00 106 LEU A N 1
ATOM 799 C CA . LEU A 1 106 ? 9.896 -7.778 -7.932 1.00 96.00 106 LEU A CA 1
ATOM 800 C C . LEU A 1 106 ? 10.777 -6.591 -8.349 1.00 96.00 106 LEU A C 1
ATOM 802 O O . LEU A 1 106 ? 11.597 -6.720 -9.255 1.00 96.00 106 LEU A O 1
ATOM 806 N N . VAL A 1 107 ? 10.682 -5.462 -7.642 1.00 93.94 107 VAL A N 1
ATOM 807 C CA . VAL A 1 107 ? 11.560 -4.298 -7.854 1.00 93.94 107 VAL A CA 1
ATOM 808 C C . VAL A 1 107 ? 13.037 -4.660 -7.712 1.00 93.94 107 VAL A C 1
ATOM 810 O O . VAL A 1 107 ? 13.854 -4.118 -8.448 1.00 93.94 107 VAL A O 1
ATOM 813 N N . SER A 1 108 ? 13.393 -5.603 -6.833 1.00 92.94 108 SER A N 1
ATOM 814 C CA . SER A 1 108 ? 14.794 -6.014 -6.647 1.00 92.94 108 SER A CA 1
ATOM 815 C C . SER A 1 108 ? 15.446 -6.637 -7.891 1.00 92.94 108 SER A C 1
ATOM 817 O O . SER A 1 108 ? 16.669 -6.737 -7.947 1.00 92.94 108 SER A O 1
ATOM 819 N N . PHE A 1 109 ? 14.650 -7.015 -8.898 1.00 94.75 109 PHE A N 1
ATOM 820 C CA . PHE A 1 109 ? 15.128 -7.539 -10.182 1.00 94.75 109 PHE A CA 1
ATOM 821 C C . PHE A 1 109 ? 15.126 -6.506 -11.310 1.00 94.75 109 PHE A C 1
ATOM 823 O O . PHE A 1 109 ? 15.515 -6.833 -12.430 1.00 94.75 109 PHE A O 1
ATOM 830 N N . VAL A 1 110 ? 14.669 -5.280 -11.049 1.00 93.25 110 VAL A N 1
ATOM 831 C CA . VAL A 1 110 ? 14.612 -4.228 -12.062 1.00 93.25 110 VAL A CA 1
ATOM 832 C C . VAL A 1 110 ? 16.022 -3.735 -12.381 1.00 93.25 110 VAL A C 1
ATOM 834 O O . VAL A 1 110 ? 16.840 -3.458 -11.508 1.00 93.25 110 VAL A O 1
ATOM 837 N N . THR A 1 111 ? 16.281 -3.606 -13.672 1.00 91.75 111 THR A N 1
ATOM 838 C CA . THR A 1 111 ? 17.508 -3.106 -14.293 1.00 91.75 111 THR A CA 1
ATOM 839 C C . THR A 1 111 ? 17.142 -2.122 -15.406 1.00 91.75 111 THR A C 1
ATOM 841 O O . THR A 1 111 ? 15.975 -2.019 -15.790 1.00 91.75 111 THR A O 1
ATOM 844 N N . THR A 1 112 ? 18.132 -1.452 -15.997 1.00 89.44 112 THR A N 1
ATOM 845 C CA . THR A 1 112 ? 17.920 -0.531 -17.132 1.00 89.44 112 THR A CA 1
ATOM 846 C C . THR A 1 112 ? 17.363 -1.205 -18.389 1.00 89.44 112 THR A C 1
ATOM 848 O O . THR A 1 112 ? 16.771 -0.553 -19.240 1.00 89.44 112 THR A O 1
ATOM 851 N N . THR A 1 113 ? 17.496 -2.528 -18.511 1.00 91.44 113 THR A N 1
ATOM 852 C CA . THR A 1 113 ? 16.971 -3.310 -19.643 1.00 91.44 113 THR A CA 1
ATOM 853 C C . THR A 1 113 ? 15.627 -3.973 -19.345 1.00 91.44 113 THR A C 1
ATOM 855 O O . THR A 1 113 ? 15.126 -4.761 -20.151 1.00 91.44 113 THR A O 1
ATOM 858 N N . THR A 1 114 ? 15.034 -3.688 -18.183 1.00 92.62 114 THR A N 1
ATOM 859 C CA . THR A 1 114 ? 13.767 -4.295 -17.776 1.00 92.62 114 THR A CA 1
ATOM 860 C C . THR A 1 114 ? 12.628 -3.852 -18.698 1.00 92.62 114 THR A C 1
ATOM 862 O O . THR A 1 114 ? 12.426 -2.653 -18.895 1.00 92.62 114 THR A O 1
ATOM 865 N N . PRO A 1 115 ? 11.830 -4.788 -19.246 1.00 93.50 115 PRO A N 1
ATOM 866 C CA . PRO A 1 115 ? 10.700 -4.433 -20.093 1.00 93.50 115 PRO A CA 1
ATOM 867 C C . PRO A 1 115 ? 9.673 -3.582 -19.343 1.00 93.50 115 PRO A C 1
ATOM 869 O O . PRO A 1 115 ? 9.282 -3.918 -18.225 1.00 93.50 115 PRO A O 1
ATOM 872 N N . PHE A 1 116 ? 9.140 -2.546 -19.995 1.00 92.88 116 PHE A N 1
ATOM 873 C CA . PHE A 1 116 ? 8.137 -1.654 -19.399 1.00 92.88 116 PHE A CA 1
ATOM 874 C C . PHE A 1 116 ? 6.924 -2.407 -18.819 1.00 92.88 116 PHE A C 1
ATOM 876 O O . PHE A 1 116 ? 6.428 -2.068 -17.748 1.00 92.88 116 PHE A O 1
ATOM 883 N N . LEU A 1 117 ? 6.487 -3.491 -19.472 1.00 95.62 117 LEU A N 1
ATOM 884 C CA . LEU A 1 117 ? 5.368 -4.319 -19.005 1.00 95.62 117 LEU A CA 1
ATOM 885 C C . LEU A 1 117 ? 5.626 -4.973 -17.633 1.00 95.62 117 LEU A C 1
ATOM 887 O O . LEU A 1 117 ? 4.686 -5.187 -16.870 1.00 95.62 117 LEU A O 1
ATOM 891 N N . TYR A 1 118 ? 6.885 -5.257 -17.289 1.00 96.44 118 TYR A N 1
ATOM 892 C CA . TYR A 1 118 ? 7.241 -5.766 -15.964 1.00 96.44 118 TYR A CA 1
ATOM 893 C C . TYR A 1 118 ? 6.983 -4.710 -14.882 1.00 96.44 118 TYR A C 1
ATOM 895 O O . TYR A 1 118 ? 6.426 -5.011 -13.830 1.00 96.44 118 TYR A O 1
ATOM 903 N N . LEU A 1 119 ? 7.298 -3.446 -15.168 1.00 96.00 119 LEU A N 1
ATOM 904 C CA . LEU A 1 119 ? 7.017 -2.332 -14.263 1.00 96.00 119 LEU A CA 1
ATOM 905 C C . LEU A 1 119 ? 5.516 -2.050 -14.164 1.00 96.00 119 LEU A C 1
ATOM 907 O O . LEU A 1 119 ? 5.028 -1.758 -13.076 1.00 96.00 119 LEU A O 1
ATOM 911 N N . VAL A 1 120 ? 4.764 -2.216 -15.257 1.00 97.81 120 VAL A N 1
ATOM 912 C CA . VAL A 1 120 ? 3.293 -2.163 -15.220 1.00 97.81 120 VAL A CA 1
ATOM 913 C C . VAL A 1 120 ? 2.746 -3.184 -14.222 1.00 97.81 120 VAL A C 1
ATOM 915 O O . VAL A 1 120 ? 1.929 -2.819 -13.383 1.00 97.81 120 VAL A O 1
ATOM 918 N N . LEU A 1 121 ? 3.225 -4.434 -14.246 1.00 98.00 121 LEU A N 1
ATOM 919 C CA . LEU A 1 121 ? 2.820 -5.455 -13.272 1.00 98.00 121 LEU A CA 1
ATOM 920 C C . LEU A 1 121 ? 3.113 -5.018 -11.827 1.00 98.00 121 LEU A C 1
ATOM 922 O O . LEU A 1 121 ? 2.246 -5.153 -10.964 1.00 98.00 121 LEU A O 1
ATOM 926 N N . ILE A 1 122 ? 4.301 -4.464 -11.564 1.00 97.50 122 ILE A N 1
ATOM 927 C CA . ILE A 1 122 ? 4.667 -3.954 -10.233 1.00 97.50 122 ILE A CA 1
ATOM 928 C C . ILE A 1 122 ? 3.689 -2.860 -9.786 1.00 97.50 122 ILE A C 1
ATOM 930 O O . ILE A 1 122 ? 3.148 -2.937 -8.685 1.00 97.50 122 ILE A O 1
ATOM 934 N N . TYR A 1 123 ? 3.407 -1.872 -10.637 1.00 97.25 123 TYR A N 1
ATOM 935 C CA . TYR A 1 123 ? 2.499 -0.771 -10.298 1.00 97.25 123 TYR A CA 1
ATOM 936 C C . TYR A 1 123 ? 1.035 -1.219 -10.171 1.00 97.25 123 TYR A C 1
ATOM 938 O O . TYR A 1 123 ? 0.300 -0.673 -9.349 1.00 97.25 123 TYR A O 1
ATOM 946 N N . VAL A 1 124 ? 0.611 -2.256 -10.900 1.00 98.31 124 VAL A N 1
ATOM 947 C CA . VAL A 1 124 ? -0.693 -2.913 -10.695 1.00 98.31 124 VAL A CA 1
ATOM 948 C C . VAL A 1 124 ? -0.762 -3.554 -9.305 1.00 98.31 124 VAL A C 1
ATOM 950 O O . VAL A 1 124 ? -1.745 -3.352 -8.593 1.00 98.31 124 VAL A O 1
ATOM 953 N N . LEU A 1 125 ? 0.285 -4.268 -8.872 1.00 97.75 125 LEU A N 1
ATOM 954 C CA . LEU A 1 125 ? 0.359 -4.844 -7.521 1.00 97.75 125 LEU A CA 1
ATOM 955 C C . LEU A 1 125 ? 0.368 -3.762 -6.434 1.00 97.75 125 LEU A C 1
ATOM 957 O O . LEU A 1 125 ? -0.285 -3.920 -5.400 1.00 97.75 125 LEU A O 1
ATOM 961 N N . MET A 1 126 ? 1.063 -2.646 -6.666 1.00 96.44 126 MET A N 1
ATOM 962 C CA . MET A 1 126 ? 1.019 -1.500 -5.755 1.00 96.44 126 MET A CA 1
ATOM 963 C C . MET A 1 126 ? -0.378 -0.877 -5.702 1.00 96.44 126 MET A C 1
ATOM 965 O O . MET A 1 126 ? -0.862 -0.580 -4.614 1.00 96.44 126 MET A O 1
ATOM 969 N N . GLY A 1 127 ? -1.059 -0.728 -6.841 1.00 96.94 127 GLY A N 1
ATOM 970 C CA . GLY A 1 127 ? -2.430 -0.212 -6.909 1.00 96.94 127 GLY A CA 1
ATOM 971 C C . GLY A 1 127 ? -3.412 -1.100 -6.148 1.00 96.94 127 GLY A C 1
ATOM 972 O O . GLY A 1 127 ? -4.202 -0.605 -5.348 1.00 96.94 127 GLY A O 1
ATOM 973 N N . PHE A 1 128 ? -3.291 -2.418 -6.313 1.00 97.75 128 PHE A N 1
ATOM 974 C CA . PHE A 1 128 ? -4.071 -3.403 -5.564 1.00 97.75 128 PHE A CA 1
ATOM 975 C C . PHE A 1 128 ? -3.764 -3.402 -4.058 1.00 97.75 128 PHE A C 1
ATOM 977 O O . PHE A 1 128 ? -4.660 -3.583 -3.235 1.00 97.75 128 PHE A O 1
ATOM 984 N N . GLY A 1 129 ? -2.503 -3.199 -3.668 1.00 96.38 129 GLY A N 1
ATOM 985 C CA . GLY A 1 129 ? -2.133 -3.040 -2.261 1.00 96.38 129 GLY A CA 1
ATOM 986 C C . GLY A 1 129 ? -2.738 -1.771 -1.657 1.00 96.38 129 GLY A C 1
ATOM 987 O O . GLY A 1 129 ? -3.328 -1.810 -0.577 1.00 96.38 129 GLY A O 1
ATOM 988 N N . ASN A 1 130 ? -2.653 -0.653 -2.382 1.00 95.69 130 ASN A N 1
ATOM 989 C CA . ASN A 1 130 ? -3.208 0.628 -1.952 1.00 95.69 130 ASN A CA 1
ATOM 990 C C . ASN A 1 130 ? -4.726 0.569 -1.797 1.00 95.69 130 ASN A C 1
ATOM 992 O O . ASN A 1 130 ? -5.242 1.108 -0.818 1.00 95.69 130 ASN A O 1
ATOM 996 N N . SER A 1 131 ? -5.434 -0.129 -2.691 1.00 96.88 131 SER A N 1
ATOM 997 C CA . SER A 1 131 ? -6.893 -0.210 -2.596 1.00 96.88 131 SER A CA 1
ATOM 998 C C . SER A 1 131 ? -7.370 -0.935 -1.339 1.00 96.88 131 SER A C 1
ATOM 1000 O O . SER A 1 131 ? -8.343 -0.546 -0.702 1.00 96.88 131 SER A O 1
ATOM 1002 N N . GLN A 1 132 ? -6.632 -1.964 -0.924 1.00 95.75 132 GLN A N 1
ATOM 1003 C CA . GLN A 1 132 ? -6.890 -2.700 0.313 1.00 95.75 132 GLN A CA 1
ATOM 1004 C C . GLN A 1 132 ? -6.527 -1.896 1.570 1.00 95.75 132 GLN A C 1
ATOM 1006 O O . GLN A 1 132 ? -7.156 -2.043 2.621 1.00 95.75 132 GLN A O 1
ATOM 1011 N N . MET A 1 133 ? -5.495 -1.055 1.499 1.00 93.06 133 MET A N 1
ATOM 1012 C CA . MET A 1 133 ? -5.079 -0.216 2.625 1.00 93.06 133 MET A CA 1
ATOM 1013 C C . MET A 1 133 ? -5.980 1.015 2.812 1.00 93.06 133 MET A C 1
ATOM 1015 O O . MET A 1 133 ? -6.105 1.521 3.929 1.00 93.06 133 MET A O 1
ATOM 1019 N N . SER A 1 134 ? -6.622 1.484 1.739 1.00 90.31 134 SER A N 1
ATOM 1020 C CA . SER A 1 134 ? -7.497 2.656 1.742 1.00 90.31 134 SER A CA 1
ATOM 1021 C C . SER A 1 134 ? -8.623 2.509 2.772 1.00 90.31 134 SER A C 1
ATOM 1023 O O . SER A 1 134 ? -9.473 1.628 2.676 1.00 90.31 134 SER A O 1
ATOM 1025 N N . GLY A 1 135 ? -8.596 3.338 3.821 1.00 86.38 135 GLY A N 1
ATOM 1026 C CA . GLY A 1 135 ? -9.619 3.374 4.874 1.00 86.38 135 GLY A CA 1
ATOM 1027 C C . GLY A 1 135 ? -9.700 2.145 5.795 1.00 86.38 135 GLY A C 1
ATOM 1028 O O . GLY A 1 135 ? -10.404 2.203 6.803 1.00 86.38 135 GLY A O 1
ATOM 1029 N N . SER A 1 136 ? -8.966 1.060 5.528 1.00 91.25 136 SER A N 1
ATOM 1030 C CA . SER A 1 136 ? -9.132 -0.209 6.251 1.00 91.25 136 SER A CA 1
ATOM 1031 C C . SER A 1 136 ? -8.655 -0.161 7.702 1.00 91.25 136 SER A C 1
ATOM 1033 O O . SER A 1 136 ? -9.293 -0.764 8.561 1.00 91.25 136 SER A O 1
ATOM 1035 N N . PHE A 1 137 ? -7.600 0.600 8.017 1.00 90.62 137 PHE A N 1
ATOM 1036 C CA . PHE A 1 137 ? -7.174 0.824 9.407 1.00 90.62 137 PHE A CA 1
ATOM 1037 C C . PHE A 1 137 ? -8.214 1.593 10.230 1.00 90.62 137 PHE A C 1
ATOM 1039 O O . PHE A 1 137 ? -8.428 1.262 11.396 1.00 90.62 137 PHE A O 1
ATOM 1046 N N . ASN A 1 138 ? -8.876 2.583 9.623 1.00 88.69 138 ASN A N 1
ATOM 1047 C CA . ASN A 1 138 ? -9.927 3.358 10.283 1.00 88.69 138 ASN A CA 1
ATOM 1048 C C . ASN A 1 138 ? -11.162 2.484 10.507 1.00 88.69 138 ASN A C 1
ATOM 1050 O O . ASN A 1 138 ? -11.603 2.346 11.640 1.00 88.69 138 ASN A O 1
ATOM 1054 N N . ALA A 1 139 ? -11.629 1.789 9.465 1.00 90.44 139 ALA A N 1
ATOM 1055 C CA . ALA A 1 139 ? -12.746 0.854 9.575 1.00 90.44 139 ALA A CA 1
ATOM 1056 C C . ALA A 1 139 ? -12.472 -0.254 10.607 1.00 90.44 139 ALA A C 1
ATOM 1058 O O . ALA A 1 139 ? -13.344 -0.613 11.395 1.00 90.44 139 ALA A O 1
ATOM 1059 N N . TRP A 1 140 ? -11.240 -0.773 10.654 1.00 91.69 140 TRP A N 1
ATOM 1060 C CA . TRP A 1 140 ? -10.834 -1.729 11.679 1.00 91.69 140 TRP A CA 1
ATOM 1061 C C . TRP A 1 140 ? -10.907 -1.119 13.082 1.00 91.69 140 TRP A C 1
ATOM 1063 O O . TRP A 1 140 ? -11.468 -1.744 13.982 1.00 91.69 140 TRP A O 1
ATOM 1073 N N . PHE A 1 141 ? -10.366 0.084 13.288 1.00 89.38 141 PHE A N 1
ATOM 1074 C CA . PHE A 1 141 ? -10.428 0.754 14.585 1.00 89.38 141 PHE A CA 1
ATOM 1075 C C . PHE A 1 141 ? -11.871 1.020 15.016 1.00 89.38 141 PHE A C 1
ATOM 1077 O O . PHE A 1 141 ? -12.228 0.656 16.131 1.00 89.38 141 PHE A O 1
ATOM 1084 N N . ASP A 1 142 ? -12.702 1.567 14.131 1.00 87.94 142 ASP A N 1
ATOM 1085 C CA . ASP A 1 142 ? -14.098 1.904 14.413 1.00 87.94 142 ASP A CA 1
ATOM 1086 C C . ASP A 1 142 ? -14.920 0.654 14.761 1.00 87.94 142 ASP A C 1
ATOM 1088 O O . ASP A 1 142 ? -15.680 0.651 15.732 1.00 87.94 142 ASP A O 1
ATOM 1092 N N . ASN A 1 143 ? -14.706 -0.458 14.050 1.00 88.06 143 ASN A N 1
ATOM 1093 C CA . ASN A 1 1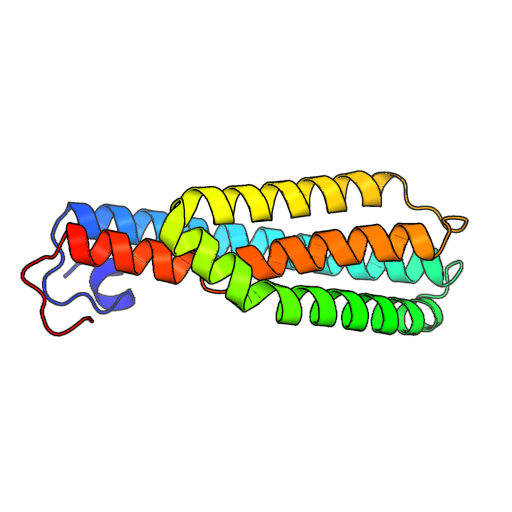43 ? -15.368 -1.727 14.354 1.00 88.06 143 ASN A CA 1
ATOM 1094 C C . ASN A 1 143 ? -14.974 -2.271 15.735 1.00 88.06 143 ASN A C 1
ATOM 1096 O O . ASN A 1 143 ? -15.841 -2.693 16.501 1.00 88.06 143 ASN A O 1
ATOM 1100 N N . ASN A 1 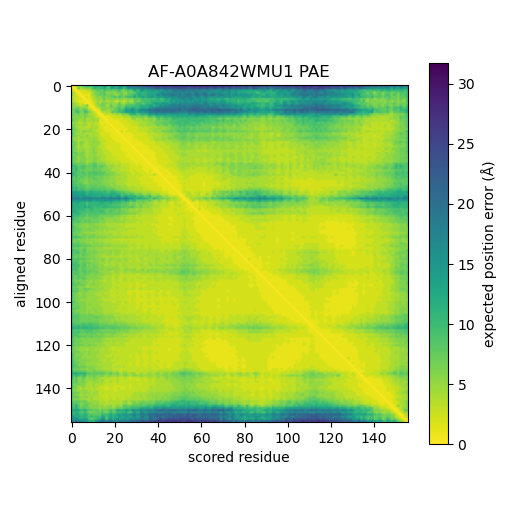144 ? -13.685 -2.237 16.087 1.00 88.31 144 ASN A N 1
ATOM 1101 C CA . ASN A 1 144 ? -13.240 -2.656 17.421 1.00 88.31 144 ASN A CA 1
ATOM 1102 C C . ASN A 1 144 ? -13.708 -1.678 18.504 1.00 88.31 144 ASN A C 1
ATOM 1104 O O . ASN A 1 144 ? -14.033 -2.097 19.615 1.00 88.31 144 ASN A O 1
ATOM 1108 N N . TYR A 1 145 ? -13.786 -0.390 18.170 1.00 85.38 145 TYR A N 1
ATOM 1109 C CA . TYR A 1 145 ? -14.274 0.640 19.067 1.00 85.38 145 TYR A CA 1
ATOM 1110 C C . TYR A 1 145 ? -15.730 0.390 19.465 1.00 85.38 145 TYR A C 1
ATOM 1112 O O . TYR A 1 145 ? -16.030 0.313 20.654 1.00 85.38 145 TYR A O 1
ATOM 1120 N N . ARG A 1 146 ? -16.613 0.165 18.485 1.00 83.62 146 ARG A N 1
ATOM 1121 C CA . ARG A 1 146 ? -18.036 -0.137 18.717 1.00 83.62 146 ARG A CA 1
ATOM 1122 C C . ARG A 1 146 ? -18.247 -1.374 19.593 1.00 83.62 146 ARG A C 1
ATOM 1124 O O . ARG A 1 146 ? -19.140 -1.384 20.432 1.00 83.62 146 ARG A O 1
ATOM 1131 N N . VAL A 1 147 ? -17.427 -2.413 19.420 1.00 85.56 147 VAL A N 1
ATOM 1132 C CA . VAL A 1 147 ? -17.514 -3.640 20.233 1.00 85.56 147 VAL A CA 1
ATOM 1133 C C . VAL A 1 147 ? -17.093 -3.385 21.681 1.00 85.56 147 VAL A C 1
ATOM 1135 O O . VAL A 1 147 ? -17.729 -3.893 22.601 1.00 85.56 147 VAL A O 1
ATOM 1138 N N . ALA A 1 148 ? -16.037 -2.601 21.895 1.00 83.50 148 ALA A N 1
ATOM 1139 C CA . ALA A 1 148 ? -15.515 -2.329 23.231 1.00 83.50 148 ALA A CA 1
ATOM 1140 C C . ALA A 1 148 ? -16.241 -1.180 23.961 1.00 83.50 148 ALA A C 1
ATOM 1142 O O . ALA A 1 148 ? -16.111 -1.075 25.179 1.00 83.50 148 ALA A O 1
ATOM 1143 N N . MET A 1 149 ? -17.018 -0.351 23.252 1.00 81.56 149 MET A N 1
ATOM 1144 C CA . MET A 1 149 ? -17.783 0.782 23.795 1.00 81.56 149 MET A CA 1
ATOM 1145 C C . MET A 1 149 ? -19.259 0.764 23.349 1.00 81.56 149 MET A C 1
ATOM 1147 O O . MET A 1 149 ? -19.728 1.724 22.744 1.00 81.56 149 MET A O 1
ATOM 1151 N N . PRO A 1 150 ? -20.043 -0.283 23.671 1.00 76.25 150 PRO A N 1
ATOM 1152 C CA . PRO A 1 150 ? -21.429 -0.403 23.203 1.00 76.25 150 PRO A CA 1
ATOM 1153 C C . PRO A 1 150 ? -22.378 0.678 23.758 1.00 76.25 150 PRO A C 1
ATOM 1155 O O . PRO A 1 150 ? -23.483 0.837 23.245 1.00 76.25 150 PRO A O 1
ATOM 1158 N N . GLY A 1 151 ? -21.975 1.394 24.815 1.00 74.25 151 GLY A N 1
ATOM 1159 C CA . GLY A 1 151 ? -22.745 2.488 25.418 1.00 74.25 151 GLY A CA 1
ATOM 1160 C C . GLY A 1 151 ? -22.509 3.865 24.789 1.00 74.25 151 GLY A C 1
ATOM 1161 O O . GLY A 1 151 ? -23.295 4.776 25.041 1.00 74.25 151 GLY A O 1
ATOM 1162 N N . ASP A 1 152 ? -21.465 4.029 23.970 1.00 72.81 152 ASP A N 1
ATOM 1163 C CA . ASP A 1 152 ? -21.203 5.292 23.277 1.00 72.81 152 ASP A CA 1
ATOM 1164 C C . ASP A 1 152 ? -22.066 5.364 22.008 1.00 72.81 152 ASP A C 1
ATOM 1166 O O . ASP A 1 152 ? -21.829 4.664 21.025 1.00 72.81 152 ASP A O 1
ATOM 1170 N N . THR A 1 153 ? -23.118 6.184 22.057 1.00 68.62 153 THR A N 1
ATOM 1171 C CA . THR A 1 153 ? -24.076 6.358 20.948 1.00 68.62 153 THR A CA 1
ATOM 1172 C C . THR A 1 153 ? -23.737 7.538 20.033 1.00 68.62 153 THR A C 1
ATOM 1174 O O . THR A 1 153 ? -24.336 7.666 18.960 1.00 68.62 153 THR A O 1
ATOM 1177 N N . ASP A 1 154 ? -22.773 8.378 20.428 1.00 69.38 154 ASP A N 1
ATOM 1178 C CA . ASP A 1 154 ? -22.371 9.579 19.690 1.00 69.38 154 ASP A CA 1
ATOM 1179 C C . ASP A 1 154 ? -21.442 9.228 18.519 1.00 69.38 154 ASP A C 1
ATOM 1181 O O . ASP A 1 154 ? -21.488 9.870 17.464 1.00 69.38 154 ASP A O 1
ATOM 1185 N N . ARG A 1 155 ? -20.601 8.196 18.678 1.00 63.84 155 ARG A N 1
ATOM 1186 C CA . ARG A 1 155 ? -19.688 7.719 17.631 1.00 63.84 155 ARG A CA 1
ATOM 1187 C C . ARG A 1 155 ? -20.341 6.594 16.822 1.00 63.84 155 ARG A C 1
ATOM 1189 O O . ARG A 1 155 ? -20.246 5.422 17.178 1.00 63.84 155 ARG A O 1
ATOM 1196 N N . LYS A 1 156 ? -21.028 6.973 15.737 1.00 52.75 156 LYS A N 1
ATOM 1197 C CA . LYS A 1 156 ? -21.511 6.028 14.719 1.00 52.75 156 LYS A CA 1
ATOM 1198 C C . LYS A 1 156 ? -20.368 5.612 13.821 1.00 52.75 156 LYS A C 1
ATOM 1200 O O . LYS A 1 156 ? -20.012 6.373 12.904 1.00 52.75 156 LYS A O 1
#

Secondary structure (DSSP, 8-state):
--HHHHHTT-SS--HHHHHHHHHHHHHHHHHHHHHHHHHHHHHHHHHHHHTTT-HHHHHHHHHHHHHHHHHHHHHHHHHHHHHHHHH-HHHHHHHHHHHHHHHHHHHTT--TT--HHHHHHHHHHHHHHHHHHTTHHHHHHHHHHHHH-TT--S--

Mean predicted aligned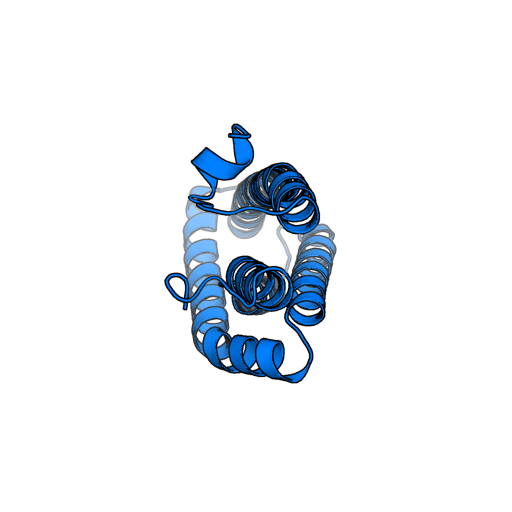 error: 5.38 Å

Sequence (156 aa):
MSKVATFFGLKEANEDILQLAGRLAILLPIVSATIQLSTTFFMIFVAEALGDGSYIEGLAYVGVLVVIQMGIQTLLDYPTGALGDYIGQRYVISGAFLSFALAFYLVSFVTTTTPFLYLVLIYVLMGFGNSQMSGSFNAWFDNNYRVAMPGDTDRK

Foldseek 3Di:
DDPLCVVVVPPDDDPVLSVVSVVCVVVVVVVVVVCVVVVVVLLQLQQCLQVVNPNVNSVVLSVVLLVLLQVLLVVCLVVLVVVCVVPNLVVLLVQLVVLLVVLVVLSVPRGSPDDSVSSSSSSSSNSSSNSSVPCSVVVNSLVVVCVNCVPDPPRD

pLDDT: mean 89.32, std 8.46, range [52.75, 98.31]

Solvent-accessible surface area (backbone atoms only — not comparable to full-atom values): 8237 Å² total; per-residue (Å²): 131,56,72,65,35,64,74,73,67,48,90,79,71,50,70,69,55,49,52,50,52,52,53,46,68,53,48,51,57,51,52,50,49,52,51,53,54,52,52,54,56,47,52,52,51,53,10,25,28,68,25,76,69,37,47,75,64,6,44,58,56,47,50,54,39,50,52,49,13,49,50,43,16,66,71,34,31,61,61,37,47,55,47,18,74,72,78,36,30,70,59,32,42,49,50,14,53,51,29,40,51,51,28,56,55,57,54,75,70,65,47,65,83,54,57,68,68,60,53,46,53,35,29,41,32,42,10,51,13,49,13,24,48,57,64,29,67,56,54,43,50,53,54,54,44,50,71,78,39,78,84,58,79,85,76,123

Radius of gyration: 19.16 Å; Cα contacts (8 Å, |Δi|>4): 142; chains: 1; bounding box: 44×25×51 Å

Nearest PDB structures (foldseek):
  7dla-assembly1_A  TM=5.531E-01  e=1.292E+00  Escherichia coli K-12
  8d2t-assembly1_A  TM=6.161E-01  e=3.590E+00  Danio rerio
  7wsn-assembly1_A  TM=7.651E-01  e=8.619E+00  Homo sapiens
  8bvt-assembly1_A  TM=3.698E-01  e=2.317E+00  Rattus nativitatis